Protein AF-A0A2R5FV19-F1 (afdb_monomer)

Secondary structure (DSSP, 8-state):
-PPPPPEEEEPTT---EE--SSSS-EEEEEETTTEEEEEEEPPTTS-HHHHHHHHHHHHHHTT------EEEEETTEEEEEEE--S-TTTT-----HHHHHHHH-TT--SSGGGG--

Foldseek 3Di:
DDDDFDEAEDDQPFFDAFDDPDPFGKGWGQDPPLGIKIWTFDDPPPCPQVVVQVVQVVCVVVVHDDWHWGWYDYPNTTTIITRDPADPVPPRDDDDPLNVCPVPPVPRDPDPVVVPD

pLDDT: mean 89.62, std 12.8, range [37.25, 98.31]

Nearest PDB structures (foldseek):
  3akk-assembly2_D  TM=8.319E-01  e=1.254E-02  Helicobacter pylori J99
  3akk-assembly2_C  TM=8.349E-01  e=2.304E-02  Helicobacter pylori J99
  6l8l-assembly3_C  TM=5.567E-01  e=1.599E-02  Gallus gallus
  6l8l-assembly1_A  TM=5.467E-01  e=5.078E-02  Gallus gallus
  4mcv-assembly2_B  TM=4.995E-01  e=4.496E-02  Gallus gallus

Organism: NCBI:txid2005467

Structure (mmCIF, N/CA/C/O backbone):
data_AF-A0A2R5FV19-F1
#
_entry.id   AF-A0A2R5FV19-F1
#
loop_
_atom_site.group_PDB
_atom_site.id
_atom_site.type_symbol
_atom_site.label_atom_id
_atom_site.label_alt_id
_atom_site.label_comp_id
_atom_site.label_asym_id
_atom_site.label_entity_id
_atom_site.label_seq_id
_atom_site.pdbx_PDB_ins_code
_atom_site.Cartn_x
_atom_site.Cartn_y
_atom_site.Cartn_z
_atom_site.occupancy
_atom_site.B_iso_or_equiv
_atom_site.auth_seq_id
_atom_site.auth_comp_id
_atom_site.auth_asym_id
_atom_site.auth_atom_id
_atom_site.pdbx_PDB_model_num
ATOM 1 N N . MET A 1 1 ? -8.038 -18.172 -19.991 1.00 51.72 1 MET A N 1
ATOM 2 C CA . MET A 1 1 ? -7.118 -18.169 -18.832 1.00 51.72 1 MET A CA 1
ATOM 3 C C . MET A 1 1 ? -7.647 -17.138 -17.850 1.00 51.72 1 MET A C 1
ATOM 5 O O . MET A 1 1 ? -8.268 -16.201 -18.344 1.00 51.72 1 MET A O 1
ATOM 9 N N . PRO A 1 2 ? -7.502 -17.310 -16.525 1.00 70.31 2 PRO A N 1
ATOM 10 C CA . PRO A 1 2 ? -7.845 -16.233 -15.603 1.00 70.31 2 PRO A CA 1
ATOM 11 C C . PRO A 1 2 ? -6.987 -15.005 -15.923 1.00 70.31 2 PRO A C 1
ATOM 13 O O . PRO A 1 2 ? -5.832 -15.145 -16.337 1.00 70.31 2 PRO A O 1
ATOM 16 N N . GLU A 1 3 ? -7.582 -13.827 -15.790 1.00 83.81 3 GLU A N 1
ATOM 17 C CA . GLU A 1 3 ? -6.867 -12.559 -15.885 1.00 83.81 3 GLU A CA 1
ATOM 18 C C . GLU A 1 3 ? -5.853 -12.480 -14.736 1.00 83.81 3 GLU A C 1
ATOM 20 O O . GLU A 1 3 ? -6.148 -12.886 -13.612 1.00 83.81 3 GLU A O 1
ATOM 25 N N . GLN A 1 4 ? -4.626 -12.062 -15.043 1.00 89.25 4 GLN A N 1
ATOM 26 C CA . GLN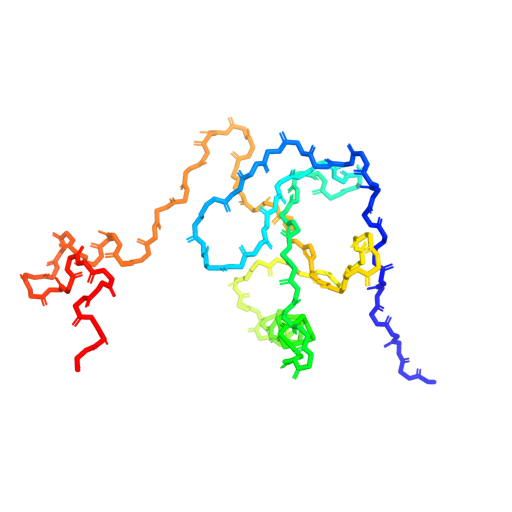 A 1 4 ? -3.558 -11.940 -14.051 1.00 89.25 4 GLN A CA 1
ATOM 27 C C . GLN A 1 4 ? -3.558 -10.522 -13.487 1.00 89.25 4 GLN A C 1
ATOM 29 O O . GLN A 1 4 ? -3.808 -9.571 -14.225 1.00 89.25 4 GLN A O 1
ATOM 34 N N . PHE A 1 5 ? -3.239 -10.382 -12.200 1.00 93.75 5 PHE A N 1
ATOM 35 C CA . PHE A 1 5 ? -3.037 -9.064 -11.607 1.00 93.75 5 PHE A CA 1
ATOM 36 C C . PHE A 1 5 ? -1.823 -8.369 -12.237 1.00 93.75 5 PHE A C 1
ATOM 38 O O . PHE A 1 5 ? -0.822 -9.039 -12.520 1.00 93.75 5 PHE A O 1
ATOM 45 N N . PRO A 1 6 ? -1.892 -7.045 -12.456 1.00 92.88 6 PRO A N 1
ATOM 46 C CA . PRO A 1 6 ? -0.761 -6.293 -12.973 1.00 92.88 6 PRO A CA 1
ATOM 47 C C . PRO A 1 6 ? 0.401 -6.315 -11.973 1.00 92.88 6 PRO A C 1
ATOM 49 O O . PRO A 1 6 ? 0.201 -6.341 -10.758 1.00 92.88 6 PRO A O 1
ATOM 52 N N . LEU A 1 7 ? 1.622 -6.288 -12.506 1.00 96.25 7 LEU A N 1
ATOM 53 C CA . LEU A 1 7 ? 2.852 -6.148 -11.735 1.00 96.25 7 LEU A CA 1
ATOM 54 C C . LEU A 1 7 ? 3.499 -4.814 -12.100 1.00 96.25 7 LEU A C 1
ATOM 56 O O . LEU A 1 7 ? 3.883 -4.610 -13.251 1.00 96.25 7 LEU A O 1
ATOM 60 N N . ILE A 1 8 ? 3.588 -3.906 -11.132 1.00 97.31 8 ILE A N 1
ATOM 61 C CA . ILE A 1 8 ? 4.089 -2.546 -11.338 1.00 97.31 8 ILE A CA 1
ATOM 62 C C . ILE A 1 8 ? 5.578 -2.484 -10.999 1.00 97.31 8 ILE A C 1
ATOM 64 O O . ILE A 1 8 ? 5.995 -2.818 -9.892 1.00 97.31 8 ILE A O 1
ATOM 68 N N . GLU A 1 9 ? 6.388 -2.017 -11.941 1.00 97.81 9 GLU A N 1
ATOM 69 C CA . GLU A 1 9 ? 7.805 -1.752 -11.702 1.00 97.81 9 GLU A CA 1
ATOM 70 C C . GLU A 1 9 ? 7.976 -0.354 -11.096 1.00 97.81 9 GLU A C 1
ATOM 72 O O . GLU A 1 9 ? 7.547 0.648 -11.673 1.00 97.81 9 GLU A O 1
ATOM 77 N N . VAL A 1 10 ? 8.586 -0.283 -9.914 1.00 97.75 10 VAL A N 1
ATOM 78 C CA . VAL A 1 10 ? 8.892 0.976 -9.232 1.00 97.75 10 VAL A CA 1
ATOM 79 C C . VAL A 1 10 ? 10.300 1.425 -9.645 1.00 97.75 10 VAL A C 1
ATOM 81 O O . VAL A 1 10 ? 11.256 0.683 -9.406 1.00 97.75 10 VAL A O 1
ATOM 84 N N . PRO A 1 11 ? 10.466 2.627 -10.234 1.00 97.06 11 PRO A N 1
ATOM 85 C CA . PRO A 1 11 ? 11.778 3.129 -10.638 1.00 97.06 11 PRO A CA 1
ATOM 86 C C . PRO A 1 11 ? 12.758 3.247 -9.466 1.00 97.06 11 PRO A C 1
ATOM 88 O O . PRO A 1 11 ? 12.371 3.592 -8.350 1.00 97.06 11 PRO A O 1
ATOM 91 N N . LEU A 1 12 ? 14.048 3.019 -9.725 1.00 96.50 12 LEU A N 1
ATOM 92 C CA . LEU A 1 12 ? 15.093 3.068 -8.692 1.00 96.50 12 LEU A CA 1
ATOM 93 C C . LEU A 1 12 ? 15.230 4.447 -8.029 1.00 96.50 12 LEU A C 1
ATOM 95 O O . LEU A 1 12 ? 15.572 4.524 -6.850 1.00 96.50 12 LEU A O 1
ATOM 99 N N . ASP A 1 13 ? 14.942 5.514 -8.773 1.00 96.19 13 ASP A N 1
ATOM 100 C CA . ASP A 1 13 ? 14.964 6.914 -8.342 1.00 96.19 13 ASP A CA 1
ATOM 101 C C . ASP A 1 13 ? 13.611 7.418 -7.810 1.00 96.19 13 ASP A C 1
ATOM 103 O O . ASP A 1 13 ? 13.485 8.593 -7.470 1.00 96.19 13 ASP A O 1
ATOM 107 N N . ALA A 1 14 ? 12.604 6.544 -7.708 1.00 95.25 14 ALA A N 1
ATOM 108 C CA . ALA A 1 14 ? 11.275 6.899 -7.223 1.00 95.25 14 ALA A CA 1
ATOM 109 C C . ALA A 1 14 ? 11.175 7.247 -5.723 1.00 95.25 14 ALA A C 1
ATOM 111 O O . ALA A 1 14 ? 10.322 8.076 -5.403 1.00 95.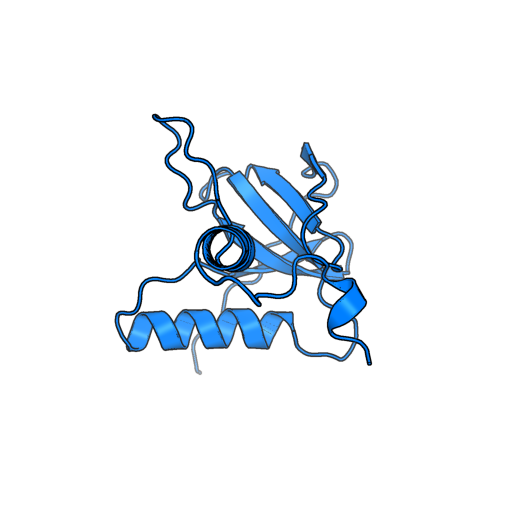25 14 ALA A O 1
ATOM 112 N N . PRO A 1 15 ? 11.934 6.639 -4.782 1.00 96.19 15 PRO A N 1
ATOM 113 C CA . PRO A 1 15 ? 11.754 6.919 -3.356 1.00 96.19 15 PRO A CA 1
ATOM 114 C C . PRO A 1 15 ? 11.890 8.413 -3.013 1.00 96.19 15 PRO A C 1
ATOM 116 O O . PRO A 1 15 ? 12.922 9.030 -3.267 1.00 96.19 15 PRO A O 1
ATOM 119 N N . GLU A 1 16 ? 10.853 8.993 -2.401 1.00 94.44 16 GLU A N 1
ATOM 120 C CA . GLU A 1 16 ? 10.805 10.414 -2.018 1.00 94.44 16 GLU A CA 1
ATOM 121 C C . GLU A 1 16 ? 10.949 10.628 -0.505 1.00 94.44 16 GLU A C 1
ATOM 123 O O . GLU A 1 16 ? 11.478 11.653 -0.072 1.00 94.44 16 GLU A O 1
ATOM 128 N N . ALA A 1 17 ? 10.433 9.701 0.308 1.00 91.25 17 ALA A N 1
ATOM 129 C CA . ALA A 1 17 ? 10.469 9.796 1.766 1.00 91.25 17 ALA A CA 1
ATOM 130 C C . ALA A 1 17 ? 10.312 8.426 2.433 1.00 91.25 17 ALA A C 1
ATOM 132 O O . ALA A 1 17 ? 9.524 7.598 1.973 1.00 91.25 17 ALA A O 1
ATOM 133 N N . ASP A 1 18 ? 10.982 8.233 3.564 1.00 88.69 18 ASP A N 1
ATOM 134 C CA . ASP A 1 18 ? 10.811 7.047 4.402 1.00 88.69 18 ASP A CA 1
ATOM 135 C C . ASP A 1 18 ? 9.471 7.067 5.156 1.00 88.69 18 ASP A C 1
ATOM 137 O O . ASP A 1 18 ? 8.827 8.106 5.336 1.00 88.69 18 ASP A O 1
ATOM 141 N N . GLU A 1 19 ? 9.030 5.888 5.587 1.00 87.44 19 GLU A N 1
ATOM 142 C CA . GLU A 1 19 ? 7.814 5.696 6.370 1.00 87.44 19 GLU A CA 1
ATOM 143 C C . GLU A 1 19 ? 8.119 4.741 7.522 1.00 87.44 19 GLU A C 1
ATOM 145 O O . GLU A 1 19 ? 8.277 3.538 7.318 1.00 87.44 19 GLU A O 1
ATOM 150 N N . ASP A 1 20 ? 8.173 5.260 8.746 1.00 83.31 20 ASP A N 1
ATOM 151 C CA . ASP A 1 20 ? 8.698 4.524 9.904 1.00 83.31 20 ASP A CA 1
ATOM 152 C C . ASP A 1 20 ? 7.667 3.630 10.603 1.00 83.31 20 ASP A C 1
ATOM 154 O O . ASP A 1 20 ? 8.044 2.802 11.423 1.00 83.31 20 ASP A O 1
ATOM 158 N N . LEU A 1 21 ? 6.365 3.739 10.285 1.00 83.06 21 LEU A N 1
ATOM 159 C CA . LEU A 1 21 ? 5.315 3.086 11.076 1.00 83.06 21 LEU A CA 1
ATOM 160 C C . LEU A 1 21 ? 5.441 1.556 11.269 1.00 83.06 21 LEU A C 1
ATOM 162 O O . LEU A 1 21 ? 5.808 1.125 12.332 1.00 83.06 21 LEU A O 1
ATOM 166 N N . GLY A 1 22 ? 5.071 0.657 10.364 1.00 82.25 22 GLY A N 1
ATOM 167 C CA . GLY A 1 22 ? 5.253 -0.794 10.601 1.00 82.25 22 GLY A CA 1
ATOM 168 C C . GLY A 1 22 ? 6.722 -1.264 10.658 1.00 82.25 22 GLY A C 1
ATOM 169 O O . GLY A 1 22 ? 7.650 -0.503 10.438 1.00 82.25 22 GLY A O 1
ATOM 170 N N . THR A 1 23 ? 6.940 -2.570 10.827 1.00 83.62 23 THR A N 1
ATOM 171 C CA . THR A 1 23 ? 8.288 -3.185 10.836 1.00 83.62 23 THR A CA 1
ATOM 172 C C . THR A 1 23 ? 8.861 -3.503 9.447 1.00 83.62 23 THR A C 1
ATOM 174 O O . THR A 1 23 ? 9.925 -4.110 9.353 1.00 83.62 23 THR A O 1
ATOM 177 N N . LYS A 1 24 ? 8.103 -3.258 8.373 1.00 84.62 24 LYS A N 1
ATOM 178 C CA . LYS A 1 24 ? 8.537 -3.549 6.997 1.00 84.62 24 LYS A CA 1
ATOM 179 C C . LYS A 1 24 ? 9.302 -2.357 6.438 1.00 84.62 24 LYS A C 1
ATOM 181 O O . LYS A 1 24 ? 8.929 -1.225 6.731 1.00 84.62 24 LYS A O 1
ATOM 186 N N . GLU A 1 25 ? 10.290 -2.630 5.596 1.00 91.62 25 GLU A N 1
ATOM 187 C CA . GLU A 1 25 ? 10.917 -1.616 4.749 1.00 91.62 25 GLU A CA 1
ATOM 188 C C . GLU A 1 25 ? 9.863 -1.045 3.791 1.00 91.62 25 GLU A C 1
ATOM 190 O O . GLU A 1 25 ? 9.153 -1.795 3.107 1.00 91.62 25 GLU A O 1
ATOM 195 N N . LYS A 1 26 ? 9.697 0.277 3.816 1.00 95.00 26 LYS A N 1
ATOM 196 C CA . LYS A 1 26 ? 8.667 0.978 3.055 1.00 95.00 26 LYS A CA 1
ATOM 197 C C . LYS A 1 26 ? 9.032 2.439 2.851 1.00 95.00 26 LYS A C 1
ATOM 199 O O . LYS A 1 26 ? 9.609 3.064 3.735 1.00 95.00 26 LYS A O 1
ATOM 204 N N . PHE A 1 27 ? 8.647 2.963 1.696 1.00 97.31 27 PHE A N 1
ATOM 205 C CA . PHE A 1 27 ? 8.901 4.344 1.309 1.00 97.31 27 PHE A CA 1
ATOM 206 C C . PHE A 1 27 ? 7.732 4.902 0.500 1.00 97.31 27 PHE A C 1
ATOM 208 O O . PHE A 1 27 ? 7.016 4.184 -0.206 1.00 97.31 27 PHE A O 1
ATOM 215 N N . TRP A 1 28 ? 7.542 6.209 0.608 1.00 96.88 28 TRP A N 1
ATOM 216 C CA . TRP A 1 28 ? 6.610 6.970 -0.205 1.00 96.88 28 TRP A CA 1
ATOM 217 C C . TRP A 1 28 ? 7.262 7.383 -1.524 1.00 96.88 28 TRP A C 1
ATOM 219 O O . TRP A 1 28 ? 8.429 7.770 -1.550 1.00 96.88 28 TRP A O 1
ATOM 229 N N . PHE A 1 29 ? 6.485 7.356 -2.602 1.00 97.31 29 PHE A N 1
ATOM 230 C CA . PHE A 1 29 ? 6.864 7.876 -3.916 1.00 97.31 29 PHE A CA 1
ATOM 231 C C . PHE A 1 29 ? 5.632 8.402 -4.668 1.00 97.31 29 PHE A C 1
ATOM 233 O O . PHE A 1 29 ? 4.490 8.195 -4.237 1.00 97.31 29 PHE A O 1
ATOM 240 N N . ARG A 1 30 ? 5.835 9.077 -5.805 1.00 96.69 30 ARG A N 1
ATOM 241 C CA . ARG A 1 30 ? 4.751 9.472 -6.717 1.00 96.69 30 ARG A CA 1
ATOM 242 C C . ARG A 1 30 ? 4.698 8.574 -7.945 1.00 96.69 30 ARG A C 1
ATOM 244 O O . ARG A 1 30 ? 5.583 8.604 -8.791 1.00 96.69 30 ARG A O 1
ATOM 251 N N . HIS A 1 31 ? 3.605 7.833 -8.072 1.00 96.00 31 HIS A N 1
ATOM 252 C CA . HIS A 1 31 ? 3.230 7.151 -9.301 1.00 96.00 31 HIS A CA 1
ATOM 253 C C . HIS A 1 31 ? 2.547 8.135 -10.258 1.00 96.00 31 HIS A C 1
ATOM 255 O O . HIS A 1 31 ? 1.763 8.983 -9.823 1.00 96.00 31 HIS A O 1
ATOM 261 N N . GLN A 1 32 ? 2.796 7.993 -11.561 1.00 94.12 32 GLN A N 1
ATOM 262 C CA . GLN A 1 32 ? 2.256 8.887 -12.590 1.00 94.12 32 GLN A CA 1
ATOM 263 C C . GLN A 1 32 ? 0.718 8.930 -12.579 1.00 94.12 32 GLN A C 1
ATOM 265 O O . GLN A 1 32 ? 0.139 10.014 -12.575 1.00 94.12 32 GLN A O 1
ATOM 270 N N . ASP A 1 33 ? 0.077 7.760 -12.502 1.00 94.25 33 ASP A N 1
ATOM 271 C CA . ASP A 1 33 ? -1.390 7.652 -12.575 1.00 94.25 33 ASP A CA 1
ATOM 272 C C . ASP A 1 33 ? -2.092 7.545 -11.209 1.00 94.25 33 ASP A C 1
ATOM 274 O O . ASP A 1 33 ? -3.226 7.990 -11.058 1.00 94.25 33 ASP A O 1
ATOM 278 N N . LEU A 1 34 ? -1.422 6.982 -10.197 1.00 93.88 34 LEU A N 1
ATOM 279 C CA . LEU A 1 34 ? -2.009 6.683 -8.882 1.00 93.88 34 LEU A CA 1
ATOM 280 C C . LEU A 1 34 ? -1.676 7.758 -7.835 1.00 93.88 34 LEU A C 1
ATOM 282 O O . LEU A 1 34 ? -2.169 7.727 -6.708 1.00 93.88 34 LEU A O 1
ATOM 286 N N . GLY A 1 35 ? -0.830 8.729 -8.190 1.00 94.25 35 GLY A N 1
ATOM 287 C CA . GLY A 1 35 ? -0.385 9.775 -7.282 1.00 94.25 35 GLY A CA 1
ATOM 288 C C . GLY A 1 35 ? 0.533 9.239 -6.183 1.00 94.25 35 GLY A C 1
ATOM 289 O O . GLY A 1 35 ? 1.405 8.407 -6.424 1.00 94.25 35 GLY A O 1
ATOM 290 N N . ARG A 1 36 ? 0.387 9.764 -4.962 1.00 94.94 36 ARG A N 1
ATOM 291 C CA . ARG A 1 36 ? 1.267 9.406 -3.840 1.00 94.94 36 ARG A CA 1
ATOM 292 C C . ARG A 1 36 ? 0.987 7.973 -3.389 1.00 94.94 36 ARG A C 1
ATOM 294 O O . ARG A 1 36 ? -0.107 7.701 -2.906 1.00 94.94 36 ARG A O 1
ATOM 301 N N . CYS A 1 37 ? 1.982 7.102 -3.482 1.00 97.12 37 CYS A N 1
ATOM 302 C CA . CYS A 1 37 ? 1.887 5.683 -3.156 1.00 97.12 37 CYS A CA 1
ATOM 303 C C . CYS A 1 37 ? 2.924 5.288 -2.100 1.00 97.12 37 CYS A C 1
ATOM 305 O O . CYS A 1 37 ? 4.006 5.869 -2.036 1.00 97.12 37 CYS A O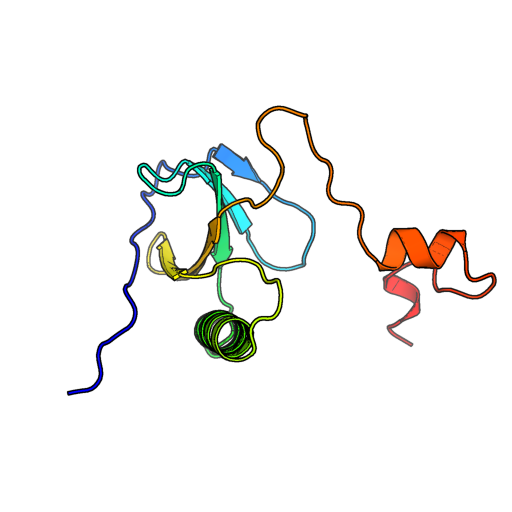 1
ATOM 307 N N . LEU A 1 38 ? 2.589 4.290 -1.285 1.00 97.31 38 LEU A N 1
ATOM 308 C CA . LEU A 1 38 ? 3.501 3.636 -0.350 1.00 97.31 38 LEU A CA 1
ATOM 309 C C . LEU A 1 38 ? 3.932 2.296 -0.938 1.00 97.31 38 LEU A C 1
ATOM 311 O O . LEU A 1 38 ? 3.095 1.402 -1.067 1.00 97.31 38 LEU A O 1
ATOM 315 N N . PHE A 1 39 ? 5.214 2.141 -1.258 1.00 98.00 39 PHE A N 1
ATOM 316 C CA . PHE A 1 39 ? 5.779 0.821 -1.521 1.00 98.00 39 PHE A CA 1
ATOM 317 C C . PHE A 1 39 ? 6.020 0.104 -0.192 1.00 98.00 39 PHE A C 1
ATOM 319 O O . PHE A 1 39 ? 6.555 0.704 0.741 1.00 98.00 39 PHE A O 1
ATOM 326 N N . LYS A 1 40 ? 5.640 -1.173 -0.091 1.00 96.88 40 LYS A N 1
ATOM 327 C CA . LYS A 1 40 ? 5.978 -2.036 1.050 1.00 96.88 40 LYS A CA 1
ATOM 328 C C . LYS A 1 40 ? 6.670 -3.287 0.530 1.00 96.88 40 LYS A C 1
ATOM 330 O O . LYS A 1 40 ? 6.043 -4.097 -0.154 1.00 96.88 40 LYS A O 1
ATOM 335 N N . LYS A 1 41 ? 7.932 -3.467 0.912 1.00 96.88 41 LYS A N 1
ATOM 336 C CA . LYS A 1 41 ? 8.709 -4.654 0.559 1.00 96.88 41 LYS A CA 1
ATOM 337 C C . LYS A 1 41 ? 8.120 -5.895 1.224 1.00 96.88 41 LYS A C 1
ATOM 339 O O . LYS A 1 41 ? 7.844 -5.895 2.430 1.00 96.88 41 LYS A O 1
ATOM 344 N N . ALA A 1 42 ? 7.933 -6.955 0.447 1.00 96.50 42 ALA A N 1
ATOM 345 C CA . ALA 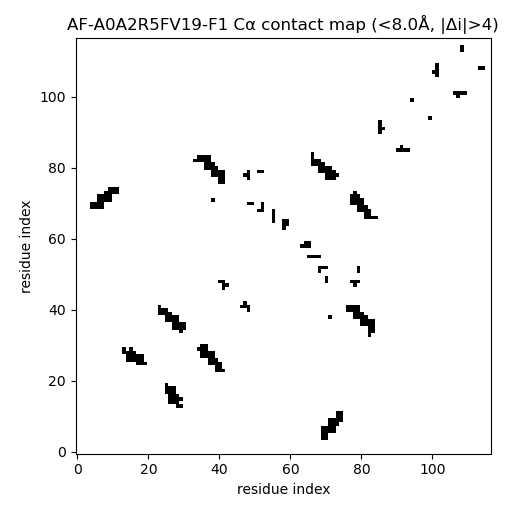A 1 42 ? 7.550 -8.254 0.973 1.00 96.50 42 ALA A CA 1
ATOM 346 C C . ALA A 1 42 ? 8.762 -8.943 1.596 1.00 96.50 42 ALA A C 1
ATOM 348 O O . ALA A 1 42 ? 9.889 -8.864 1.102 1.00 96.50 42 ALA A O 1
ATOM 349 N N . ARG A 1 43 ? 8.533 -9.672 2.687 1.00 94.50 43 ARG A N 1
ATOM 350 C CA . ARG A 1 43 ? 9.573 -10.541 3.234 1.00 94.50 43 ARG A CA 1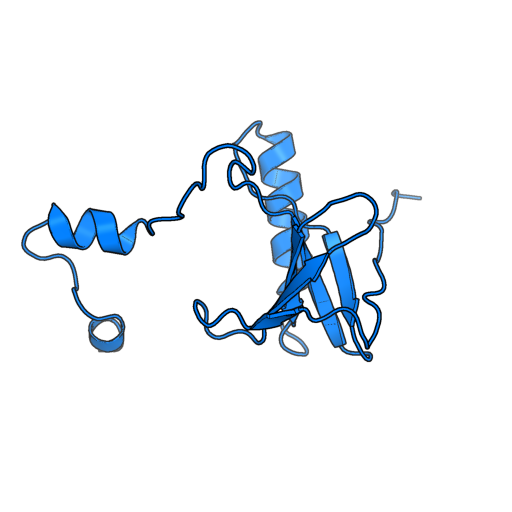
ATOM 351 C C . ARG A 1 43 ? 9.736 -11.774 2.339 1.00 94.50 43 ARG A C 1
ATOM 353 O O . ARG A 1 43 ? 8.723 -12.395 1.993 1.00 94.50 43 ARG A O 1
ATOM 360 N N . PRO A 1 44 ? 10.973 -12.189 2.015 1.00 91.75 44 PRO A N 1
ATOM 361 C CA . PRO A 1 44 ? 11.203 -13.371 1.193 1.00 91.75 44 PRO A CA 1
ATOM 362 C C . PRO A 1 44 ? 10.473 -14.608 1.732 1.00 91.75 44 PRO A C 1
ATOM 364 O O . PRO A 1 44 ? 10.511 -14.882 2.931 1.00 91.75 44 PRO A O 1
ATOM 367 N N . ASN A 1 45 ? 9.835 -15.369 0.838 1.00 90.69 45 ASN A N 1
ATOM 368 C CA . ASN A 1 45 ? 9.149 -16.635 1.137 1.00 90.69 45 ASN A CA 1
ATOM 369 C C . ASN A 1 45 ? 7.982 -16.545 2.142 1.00 90.69 45 ASN A C 1
ATOM 371 O O . ASN A 1 45 ? 7.653 -17.542 2.781 1.00 90.69 45 ASN A O 1
ATOM 375 N N . THR A 1 46 ? 7.350 -15.377 2.292 1.00 94.19 46 THR A N 1
ATOM 376 C CA . THR A 1 46 ? 6.181 -15.212 3.181 1.00 94.19 46 THR A CA 1
ATOM 377 C C . THR A 1 46 ? 4.844 -15.119 2.448 1.00 94.19 46 THR A C 1
ATOM 379 O O . THR A 1 46 ? 3.816 -15.442 3.036 1.00 94.19 46 THR A O 1
ATOM 382 N N . GLY A 1 47 ? 4.848 -14.684 1.181 1.00 93.94 47 GLY A N 1
ATOM 383 C CA . GLY A 1 47 ? 3.628 -14.416 0.408 1.00 93.94 47 GLY A CA 1
ATOM 384 C C . GLY A 1 47 ? 2.816 -13.222 0.921 1.00 93.94 47 GLY A C 1
ATOM 385 O O . GLY A 1 47 ? 1.623 -13.127 0.637 1.00 93.94 47 GLY A O 1
ATOM 386 N N . GLU A 1 48 ? 3.431 -12.339 1.719 1.00 95.00 48 GLU A N 1
ATOM 387 C CA . GLU A 1 48 ? 2.771 -11.164 2.298 1.00 95.00 48 GLU A CA 1
ATOM 388 C C . GLU A 1 48 ? 2.190 -10.220 1.227 1.00 95.00 48 GLU A C 1
ATOM 390 O O . GLU A 1 48 ? 1.131 -9.645 1.443 1.00 95.00 48 GLU A O 1
ATOM 395 N N . ASP A 1 49 ? 2.853 -10.066 0.082 1.00 95.94 49 ASP A N 1
ATOM 396 C CA . ASP A 1 49 ? 2.400 -9.262 -1.060 1.00 95.94 49 ASP A CA 1
ATOM 397 C C . ASP A 1 49 ? 1.104 -9.794 -1.682 1.00 95.94 49 ASP A C 1
ATOM 399 O O . ASP A 1 49 ? 0.119 -9.062 -1.803 1.00 95.94 49 ASP A O 1
ATOM 403 N N . TRP A 1 50 ? 1.072 -11.082 -2.031 1.00 96.06 50 TRP A N 1
ATOM 404 C CA . TRP A 1 50 ? -0.126 -11.700 -2.601 1.00 96.06 50 TRP A CA 1
ATOM 405 C C . TRP A 1 50 ? -1.268 -11.754 -1.588 1.00 96.06 50 TRP A C 1
ATOM 407 O O . TRP A 1 50 ? -2.420 -11.562 -1.969 1.00 96.06 50 TRP A O 1
ATOM 417 N N . ALA A 1 51 ? -0.969 -11.978 -0.304 1.00 97.00 51 ALA A N 1
ATOM 418 C CA . ALA A 1 51 ? -1.977 -11.969 0.751 1.00 97.00 51 ALA A CA 1
ATOM 419 C C . ALA A 1 51 ? -2.660 -10.597 0.887 1.00 97.00 51 ALA A C 1
ATOM 421 O O . ALA A 1 51 ? -3.884 -10.545 0.982 1.00 97.00 51 ALA A O 1
ATOM 422 N N . GLU A 1 52 ? -1.896 -9.500 0.845 1.00 96.56 52 GLU A N 1
ATOM 423 C CA . GLU A 1 52 ? -2.437 -8.131 0.886 1.00 96.56 52 GLU A CA 1
ATOM 424 C C . GLU A 1 52 ? -3.299 -7.839 -0.351 1.00 96.56 52 GLU A C 1
ATOM 426 O O . GLU A 1 52 ? -4.432 -7.379 -0.205 1.00 96.56 52 GLU A O 1
ATOM 431 N N . LYS A 1 53 ? -2.826 -8.187 -1.561 1.00 97.31 53 LYS A N 1
ATOM 432 C CA . LYS A 1 53 ? -3.615 -8.023 -2.796 1.00 97.31 53 LYS A CA 1
ATOM 433 C C . LYS A 1 53 ? -4.922 -8.812 -2.735 1.00 97.31 53 LYS A C 1
ATOM 435 O O . LYS A 1 53 ? -5.985 -8.248 -2.958 1.00 97.31 53 LYS A O 1
ATOM 440 N N . ILE A 1 54 ? -4.871 -10.096 -2.379 1.00 97.12 54 ILE A N 1
ATOM 441 C CA . ILE A 1 54 ? -6.065 -10.951 -2.304 1.00 97.12 54 ILE A CA 1
ATOM 442 C C . ILE A 1 54 ? -7.049 -10.438 -1.246 1.00 97.12 54 ILE A C 1
ATOM 444 O O . ILE A 1 54 ? -8.257 -10.457 -1.477 1.00 97.12 54 ILE A O 1
ATOM 448 N N . ALA A 1 55 ? -6.559 -9.974 -0.093 1.00 97.88 55 ALA A N 1
ATOM 449 C CA . ALA A 1 55 ? -7.414 -9.401 0.940 1.00 97.88 55 ALA A CA 1
ATOM 450 C C . ALA A 1 55 ? -8.115 -8.121 0.459 1.00 97.88 55 ALA A C 1
ATOM 452 O O . ALA A 1 55 ? -9.293 -7.941 0.764 1.00 97.88 55 ALA A O 1
ATOM 453 N N . ALA A 1 56 ? -7.429 -7.276 -0.317 1.00 97.38 56 ALA A N 1
ATOM 454 C CA . ALA A 1 56 ? -8.009 -6.079 -0.924 1.00 97.38 56 ALA A CA 1
ATOM 455 C C . ALA A 1 56 ? -9.135 -6.433 -1.904 1.00 97.38 56 ALA A C 1
ATOM 457 O O . ALA A 1 56 ? -10.259 -5.973 -1.737 1.00 97.38 56 ALA A O 1
ATOM 458 N N . GLU A 1 57 ? -8.870 -7.345 -2.844 1.00 97.25 57 GLU A N 1
ATOM 459 C CA . GLU A 1 57 ? -9.864 -7.816 -3.821 1.00 97.25 57 GLU A CA 1
ATOM 460 C C . GLU A 1 57 ? -11.083 -8.455 -3.144 1.00 97.25 57 GLU A C 1
ATOM 462 O O . GLU A 1 57 ? -12.227 -8.263 -3.556 1.00 97.25 57 GLU A O 1
ATOM 467 N N . LEU A 1 58 ? -10.863 -9.206 -2.060 1.00 97.75 58 LEU A N 1
ATOM 468 C CA . LEU A 1 58 ? -11.960 -9.764 -1.278 1.00 97.75 58 LEU A CA 1
ATOM 469 C C . LEU A 1 58 ? -12.789 -8.666 -0.598 1.00 97.75 58 LEU A C 1
ATOM 471 O O . LEU A 1 58 ? -14.013 -8.773 -0.566 1.00 97.75 58 LEU A O 1
ATOM 475 N N . CYS A 1 59 ? -12.152 -7.626 -0.052 1.00 98.31 59 CYS A N 1
ATOM 476 C CA . CYS A 1 59 ? -12.868 -6.493 0.537 1.00 98.31 59 CYS A CA 1
ATOM 477 C C . CYS A 1 59 ? -13.714 -5.755 -0.509 1.00 98.31 59 CYS A C 1
ATOM 479 O O . CYS A 1 59 ? -14.864 -5.432 -0.204 1.00 98.31 59 CYS A O 1
ATOM 481 N N . GLU A 1 60 ? -13.193 -5.567 -1.725 1.00 97.25 60 GLU A N 1
ATOM 482 C CA . GLU A 1 60 ? -13.924 -4.959 -2.844 1.00 97.25 60 GLU A CA 1
ATOM 483 C C . GLU A 1 60 ? -15.177 -5.776 -3.190 1.00 97.25 60 GLU A C 1
ATOM 485 O O . GLU A 1 60 ? -16.289 -5.248 -3.219 1.00 97.25 60 GLU A O 1
ATOM 490 N N . LEU A 1 61 ? -15.043 -7.102 -3.333 1.00 97.56 61 LEU A N 1
ATOM 491 C CA . LEU A 1 61 ? -16.180 -7.999 -3.589 1.00 97.56 61 LEU A CA 1
ATOM 492 C C . LEU A 1 61 ? -17.240 -7.970 -2.477 1.00 97.56 61 LEU A C 1
ATOM 494 O O . LEU A 1 61 ? -18.418 -8.233 -2.730 1.00 97.56 61 LEU A O 1
ATOM 498 N N . LEU A 1 62 ? -16.830 -7.672 -1.244 1.00 98.31 62 LEU A N 1
ATOM 499 C CA . LEU A 1 62 ? -17.717 -7.530 -0.090 1.00 98.31 62 LEU A CA 1
ATOM 500 C C . LEU A 1 62 ? -18.281 -6.107 0.070 1.00 98.31 62 LEU A C 1
ATOM 502 O O . LEU A 1 62 ? -19.128 -5.897 0.940 1.00 98.31 62 LEU A O 1
ATOM 506 N N . GLY A 1 63 ? -17.834 -5.136 -0.733 1.00 97.69 63 GLY A N 1
ATOM 507 C CA . GLY A 1 63 ? -18.221 -3.729 -0.614 1.00 97.69 63 GLY A CA 1
ATOM 508 C C . GLY A 1 63 ? -17.741 -3.072 0.684 1.00 97.69 63 GLY A C 1
ATOM 509 O O . GLY A 1 63 ? -18.420 -2.194 1.224 1.00 97.69 63 GLY A O 1
ATOM 510 N N . LEU A 1 64 ? -16.610 -3.527 1.231 1.00 97.94 64 LEU A N 1
ATOM 511 C CA . LEU A 1 64 ? -16.018 -2.974 2.447 1.00 97.94 64 LEU A CA 1
ATOM 512 C C . LEU A 1 64 ? -15.020 -1.865 2.095 1.00 97.94 64 LEU A C 1
ATOM 514 O O . LEU A 1 64 ? -14.197 -2.068 1.213 1.00 97.94 64 LEU A O 1
ATOM 518 N N . PRO A 1 65 ? -15.004 -0.725 2.808 1.00 96.75 65 PRO A N 1
ATOM 519 C CA . PRO A 1 65 ? -13.951 0.266 2.625 1.00 96.75 65 PRO A CA 1
ATOM 520 C C . PRO A 1 65 ? -12.577 -0.336 2.936 1.00 96.75 65 PRO A C 1
ATOM 522 O O . PRO A 1 65 ? -12.351 -0.830 4.043 1.00 96.75 65 PRO A O 1
ATOM 525 N N . HIS A 1 66 ? -11.653 -0.257 1.984 1.00 96.56 66 HIS A N 1
ATOM 526 C CA . HIS A 1 66 ? -10.286 -0.740 2.137 1.00 96.56 66 HIS A CA 1
ATOM 527 C C . HIS A 1 66 ? -9.288 0.194 1.442 1.00 96.56 66 HIS A C 1
ATOM 529 O O . HIS A 1 66 ? -9.666 1.126 0.736 1.00 96.56 66 HIS A O 1
ATOM 535 N N . ALA A 1 67 ? -8.000 -0.037 1.692 1.00 96.00 67 ALA A N 1
ATOM 536 C CA . ALA A 1 67 ? -6.931 0.577 0.914 1.00 96.00 67 ALA A CA 1
ATOM 537 C C . ALA A 1 67 ? -6.691 -0.241 -0.356 1.00 96.00 67 ALA A C 1
ATOM 539 O O . ALA A 1 67 ? -6.778 -1.470 -0.310 1.00 96.00 67 ALA A O 1
ATOM 540 N N . ASP A 1 68 ? -6.355 0.422 -1.456 1.00 96.06 68 ASP A N 1
ATOM 541 C CA . ASP A 1 68 ? -5.989 -0.266 -2.690 1.00 96.06 68 ASP A CA 1
ATOM 542 C C . ASP A 1 68 ? -4.565 -0.810 -2.604 1.00 96.06 68 ASP A C 1
ATOM 544 O O . ASP A 1 68 ? -3.681 -0.216 -1.969 1.00 96.06 68 ASP A O 1
ATOM 548 N N . TYR A 1 69 ? -4.353 -1.944 -3.262 1.00 97.38 69 TYR A N 1
ATOM 549 C CA . TYR A 1 69 ? -3.072 -2.625 -3.328 1.00 97.38 69 TYR A CA 1
ATOM 550 C C . TYR A 1 69 ? -2.844 -3.153 -4.736 1.00 97.38 69 TYR A C 1
ATOM 552 O O . TYR A 1 69 ? -3.718 -3.810 -5.295 1.00 97.38 69 TYR A O 1
ATOM 560 N N . GLU A 1 70 ? -1.651 -2.920 -5.273 1.00 97.56 70 GLU A N 1
ATOM 561 C CA . GLU A 1 70 ? -1.172 -3.542 -6.508 1.00 97.56 70 GLU A CA 1
ATOM 562 C C . GLU A 1 70 ? 0.157 -4.244 -6.258 1.00 97.56 70 GLU A C 1
ATOM 564 O O . GLU A 1 70 ? 0.959 -3.790 -5.437 1.00 97.56 70 GLU A O 1
ATOM 569 N N . LEU A 1 71 ? 0.389 -5.357 -6.958 1.00 98.00 71 LEU A N 1
ATOM 570 C CA . LEU A 1 71 ? 1.668 -6.060 -6.886 1.00 98.00 71 LEU A CA 1
ATOM 571 C C . LEU A 1 71 ? 2.755 -5.198 -7.517 1.00 98.00 71 LEU A C 1
ATOM 573 O O . LEU A 1 71 ? 2.527 -4.547 -8.539 1.00 98.00 71 LEU A O 1
ATOM 577 N N . ALA A 1 72 ? 3.946 -5.212 -6.924 1.00 97.94 72 ALA A N 1
ATOM 578 C CA . ALA A 1 72 ? 5.045 -4.395 -7.405 1.00 97.94 72 ALA A CA 1
ATOM 579 C C . ALA A 1 72 ? 6.417 -5.046 -7.231 1.00 97.94 72 ALA A C 1
ATOM 581 O O . ALA A 1 72 ? 6.610 -5.911 -6.376 1.00 97.94 72 ALA A O 1
ATOM 582 N N . VAL A 1 73 ? 7.376 -4.572 -8.025 1.00 97.81 73 VAL A N 1
ATOM 583 C CA . VAL A 1 73 ? 8.801 -4.897 -7.905 1.00 97.81 73 VAL A CA 1
ATOM 584 C C . VAL A 1 73 ? 9.596 -3.603 -7.803 1.00 97.81 73 VAL A C 1
ATOM 586 O O . VAL A 1 73 ? 9.380 -2.677 -8.582 1.00 97.81 73 VAL A O 1
ATOM 589 N N . TYR A 1 74 ? 10.528 -3.548 -6.857 1.00 97.69 74 TYR A N 1
ATOM 590 C CA . TYR A 1 74 ? 11.504 -2.471 -6.717 1.00 97.69 74 TYR A CA 1
ATOM 591 C C . TYR A 1 74 ? 12.886 -3.087 -6.538 1.00 97.69 74 TYR A C 1
ATOM 593 O O . TYR A 1 74 ? 13.091 -3.827 -5.582 1.00 97.69 74 TYR A O 1
ATOM 601 N N . ASN A 1 75 ? 13.836 -2.782 -7.427 1.00 96.56 75 ASN A N 1
ATOM 602 C CA . ASN A 1 75 ? 15.214 -3.279 -7.321 1.00 96.56 75 ASN A CA 1
ATOM 603 C C . ASN A 1 75 ? 15.296 -4.810 -7.098 1.00 96.56 75 ASN A C 1
ATOM 605 O O . ASN A 1 75 ? 15.934 -5.272 -6.156 1.00 96.56 75 ASN A O 1
ATOM 609 N N . ASP A 1 76 ? 14.587 -5.581 -7.931 1.00 95.62 76 ASP A N 1
ATOM 610 C CA . ASP A 1 76 ? 14.433 -7.046 -7.844 1.00 95.62 76 ASP A CA 1
ATOM 611 C C . ASP A 1 76 ? 13.721 -7.582 -6.581 1.00 95.62 76 ASP A C 1
ATOM 613 O O . ASP A 1 76 ? 13.510 -8.790 -6.451 1.00 95.62 76 ASP A O 1
ATOM 617 N N . ASP A 1 77 ? 13.290 -6.710 -5.667 1.00 96.44 77 ASP A N 1
ATOM 618 C CA . ASP A 1 77 ? 12.511 -7.083 -4.494 1.00 96.44 77 ASP A CA 1
ATOM 619 C C . ASP A 1 77 ? 11.006 -6.998 -4.771 1.00 96.44 77 ASP A C 1
ATOM 621 O O . ASP A 1 77 ? 10.477 -5.960 -5.180 1.00 96.44 77 ASP A O 1
ATOM 625 N N . ASN A 1 78 ? 10.294 -8.086 -4.475 1.00 97.38 78 ASN A N 1
ATOM 626 C CA . ASN A 1 78 ? 8.836 -8.118 -4.538 1.00 97.38 78 ASN A CA 1
ATOM 627 C C . ASN A 1 78 ? 8.211 -7.302 -3.402 1.00 97.38 78 ASN A C 1
ATOM 629 O O . ASN A 1 78 ? 8.728 -7.228 -2.281 1.00 97.38 78 ASN A O 1
ATOM 633 N N . GLY A 1 79 ? 7.039 -6.748 -3.670 1.00 97.56 79 GLY A N 1
ATOM 634 C CA . GLY A 1 79 ? 6.253 -6.015 -2.699 1.00 97.56 79 GLY A CA 1
ATOM 635 C C . GLY A 1 79 ? 4.880 -5.654 -3.237 1.00 97.56 79 GLY A C 1
ATOM 636 O O . GLY A 1 79 ? 4.372 -6.241 -4.193 1.00 97.56 79 GLY A O 1
ATOM 637 N N . ILE A 1 80 ? 4.287 -4.653 -2.603 1.00 98.06 80 ILE A N 1
ATOM 638 C CA . ILE A 1 80 ? 3.071 -4.007 -3.086 1.00 98.06 80 ILE A CA 1
ATOM 639 C C . ILE A 1 80 ? 3.268 -2.502 -3.141 1.00 98.06 80 ILE A C 1
ATOM 641 O O . ILE A 1 80 ? 4.135 -1.952 -2.455 1.00 98.06 80 ILE A O 1
ATOM 645 N N . ILE A 1 81 ? 2.413 -1.830 -3.900 1.00 98.00 81 ILE A N 1
ATOM 646 C CA . ILE A 1 81 ? 2.175 -0.399 -3.748 1.00 98.00 81 ILE A CA 1
ATOM 647 C C . ILE A 1 81 ? 0.753 -0.169 -3.256 1.00 98.00 81 ILE A C 1
ATOM 649 O O . ILE A 1 81 ? -0.163 -0.909 -3.609 1.00 98.00 81 ILE A O 1
ATOM 653 N N . SER A 1 82 ? 0.575 0.855 -2.429 1.00 97.50 82 SER A N 1
ATOM 654 C CA . SER A 1 82 ? -0.735 1.274 -1.937 1.00 97.50 82 SER A CA 1
ATOM 655 C C . SER A 1 82 ? -0.908 2.780 -2.129 1.00 97.50 82 SER A C 1
ATOM 657 O O . SER A 1 82 ? -0.163 3.553 -1.508 1.00 97.50 82 SER A O 1
ATOM 659 N N . PRO A 1 83 ? -1.833 3.224 -2.997 1.00 96.31 83 PRO A N 1
ATOM 660 C CA . PRO A 1 83 ? -2.169 4.632 -3.143 1.00 96.31 83 PRO A CA 1
ATOM 661 C C . PRO A 1 83 ? -2.636 5.238 -1.817 1.00 96.31 83 PRO A C 1
ATOM 663 O O . PRO A 1 83 ? -3.368 4.631 -1.034 1.00 96.31 83 PRO A O 1
ATOM 666 N N . SER A 1 84 ? -2.217 6.472 -1.550 1.00 94.06 84 SER A N 1
ATOM 667 C CA . SER A 1 84 ? -2.667 7.198 -0.371 1.00 94.06 84 SER A CA 1
ATOM 668 C C . SER A 1 84 ? -4.140 7.571 -0.514 1.00 94.06 84 SER A C 1
ATOM 670 O O . SER A 1 84 ? -4.512 8.363 -1.374 1.00 94.06 84 SER A O 1
ATOM 672 N N . PHE A 1 85 ? -4.968 7.071 0.398 1.00 92.38 85 PHE A N 1
ATOM 673 C CA . PHE A 1 85 ? -6.380 7.445 0.525 1.00 92.38 85 PHE A CA 1
ATOM 674 C C . PHE A 1 85 ? -6.595 8.690 1.411 1.00 92.38 85 PHE A C 1
ATOM 676 O O . PHE A 1 85 ? -7.727 9.022 1.769 1.00 92.38 85 PHE A O 1
ATOM 683 N N . LEU A 1 86 ? -5.523 9.390 1.810 1.00 90.00 86 LEU A N 1
ATOM 684 C CA . LEU A 1 86 ? -5.646 10.602 2.619 1.00 90.00 86 LEU A CA 1
ATOM 685 C C . LEU A 1 86 ? -6.148 11.782 1.766 1.00 90.00 86 LEU A C 1
ATOM 687 O O . LEU A 1 86 ? -5.652 11.997 0.658 1.00 90.00 86 LEU A O 1
ATOM 691 N N . PRO A 1 87 ? -7.079 12.609 2.280 1.00 81.25 87 PRO A N 1
ATOM 692 C CA . PRO A 1 87 ? -7.574 13.780 1.563 1.00 81.25 87 PRO A CA 1
ATOM 693 C C . PRO A 1 87 ? -6.451 14.769 1.215 1.00 81.25 87 PRO A C 1
ATOM 695 O O . PRO A 1 87 ? -5.960 15.505 2.077 1.00 81.25 87 PRO A O 1
ATOM 698 N N . SER A 1 88 ? -6.099 14.845 -0.070 1.00 71.94 88 SER A N 1
ATOM 699 C CA . SER A 1 88 ? -5.016 15.695 -0.586 1.00 71.94 88 SER A CA 1
ATOM 700 C C . SER A 1 88 ? -5.261 17.195 -0.382 1.00 71.94 88 SER A C 1
ATOM 702 O O . SER A 1 88 ? -4.322 17.954 -0.173 1.00 71.94 88 SER A O 1
ATOM 704 N N . GLN A 1 89 ? -6.524 17.630 -0.389 1.00 68.25 89 GLN A N 1
ATOM 705 C CA . GLN A 1 89 ? -6.897 19.049 -0.306 1.00 68.25 89 GLN A CA 1
ATOM 706 C C . GLN A 1 89 ? -7.011 19.592 1.126 1.00 68.25 89 GLN A C 1
ATOM 708 O O . GLN A 1 89 ? -7.058 20.805 1.313 1.00 68.25 89 GLN A O 1
ATOM 713 N N . LYS A 1 90 ? -7.112 18.720 2.138 1.00 68.44 90 LYS A N 1
ATOM 714 C CA . LYS A 1 90 ? -7.441 19.121 3.521 1.00 68.44 90 LYS A CA 1
ATOM 715 C C . LYS A 1 90 ? -6.366 18.768 4.548 1.00 68.44 90 LYS A C 1
ATOM 717 O O . LYS A 1 90 ? -6.578 19.024 5.727 1.00 68.44 90 LYS A O 1
ATOM 722 N N . GLY A 1 91 ? -5.240 18.190 4.119 1.00 76.44 91 GLY A N 1
ATOM 723 C CA . GLY A 1 91 ? -4.173 17.774 5.032 1.00 76.44 91 GLY A CA 1
ATOM 724 C C . GLY A 1 91 ? -4.653 16.717 6.025 1.00 76.44 91 GLY A C 1
ATOM 725 O O . GLY A 1 91 ? -4.472 16.874 7.228 1.00 76.44 91 GLY A O 1
ATOM 726 N N . GLY A 1 92 ? -5.335 15.677 5.532 1.00 82.00 92 GLY A N 1
ATOM 727 C CA . GLY A 1 92 ? -5.801 14.591 6.392 1.00 82.00 92 GLY A CA 1
ATOM 728 C C . GLY A 1 92 ? -4.636 13.892 7.095 1.00 82.00 92 GLY A C 1
ATOM 729 O O . GLY A 1 92 ? -3.590 13.666 6.492 1.00 82.00 92 GLY A O 1
ATOM 730 N N . ILE A 1 93 ? -4.837 13.542 8.363 1.00 85.69 93 ILE A N 1
ATOM 731 C CA . ILE A 1 93 ? -3.877 12.791 9.174 1.00 85.69 93 ILE A CA 1
ATOM 732 C C . ILE A 1 93 ? -4.490 11.422 9.466 1.00 85.69 93 ILE A C 1
ATOM 734 O O . ILE A 1 93 ? -5.689 11.322 9.735 1.00 85.69 93 ILE A O 1
ATOM 738 N N . LEU A 1 94 ? -3.671 10.373 9.410 1.00 87.69 94 LEU A N 1
ATOM 739 C CA . LEU A 1 94 ? -4.049 9.045 9.874 1.00 87.69 94 LEU A CA 1
ATOM 740 C C . LEU A 1 94 ? -3.792 8.957 11.383 1.00 87.69 94 LEU A C 1
ATOM 742 O O . LEU A 1 94 ? -2.657 9.107 11.820 1.00 87.69 94 LEU A O 1
ATOM 746 N N . THR A 1 95 ? -4.836 8.698 12.167 1.00 89.19 95 THR A N 1
ATOM 747 C CA . THR A 1 95 ? -4.707 8.328 13.583 1.00 89.19 95 THR A CA 1
ATOM 748 C C . THR A 1 95 ? -5.020 6.848 13.715 1.00 89.19 95 THR A C 1
ATOM 750 O O . THR A 1 95 ? -6.074 6.398 13.259 1.00 89.19 95 THR A O 1
ATOM 753 N N . LEU A 1 96 ? -4.111 6.081 14.315 1.00 89.69 96 LEU A N 1
ATOM 754 C CA . LEU A 1 96 ? -4.271 4.637 14.410 1.00 89.69 96 LEU A CA 1
ATOM 755 C C . LEU A 1 96 ? -5.313 4.251 15.464 1.00 89.69 96 LEU A C 1
ATOM 757 O O . LEU A 1 96 ? -5.514 4.935 16.469 1.00 89.69 96 LEU A O 1
ATOM 761 N N . GLY A 1 97 ? -5.967 3.106 15.260 1.00 90.44 97 GLY A N 1
ATOM 762 C CA . GLY A 1 97 ? -6.997 2.618 16.179 1.00 90.44 97 GLY A CA 1
ATOM 763 C C . GLY A 1 97 ? -6.476 2.397 17.601 1.00 90.44 97 GLY A C 1
ATOM 764 O O . GLY A 1 97 ? -7.166 2.724 18.561 1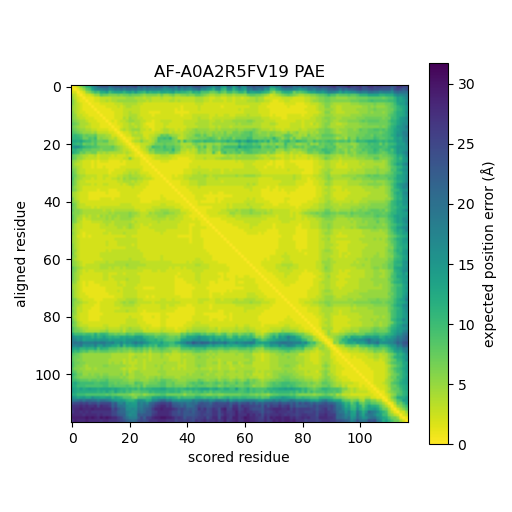.00 90.44 97 GLY A O 1
ATOM 765 N N . ASN A 1 98 ? -5.241 1.914 17.754 1.00 89.81 98 ASN A N 1
ATOM 766 C CA . ASN A 1 98 ? -4.606 1.745 19.063 1.00 89.81 98 ASN A CA 1
ATOM 767 C C . ASN A 1 98 ? -4.385 3.085 19.785 1.00 89.81 98 ASN A C 1
ATOM 769 O O . ASN A 1 98 ? -4.588 3.142 20.993 1.00 89.81 98 ASN A O 1
ATOM 773 N N . GLU A 1 99 ? -4.051 4.168 19.076 1.00 89.62 99 GLU A N 1
ATOM 774 C CA . GLU A 1 99 ? -3.935 5.506 19.680 1.00 89.62 99 GLU A CA 1
ATOM 775 C C . GLU A 1 99 ? -5.289 6.020 20.182 1.00 89.62 99 GLU A C 1
ATOM 777 O O . GLU A 1 99 ? -5.382 6.624 21.252 1.00 89.62 99 GLU A O 1
ATOM 782 N N . ILE A 1 100 ? -6.361 5.756 19.429 1.00 91.56 100 ILE A N 1
ATOM 783 C CA . ILE A 1 100 ? -7.725 6.107 19.836 1.00 91.56 100 ILE A CA 1
ATOM 784 C C . ILE A 1 100 ? -8.122 5.299 21.077 1.00 91.56 100 ILE A C 1
ATOM 786 O O . ILE A 1 100 ? -8.602 5.865 22.060 1.00 91.56 100 ILE A O 1
ATOM 790 N N . LEU A 1 101 ? -7.896 3.983 21.057 1.00 92.12 101 LEU A 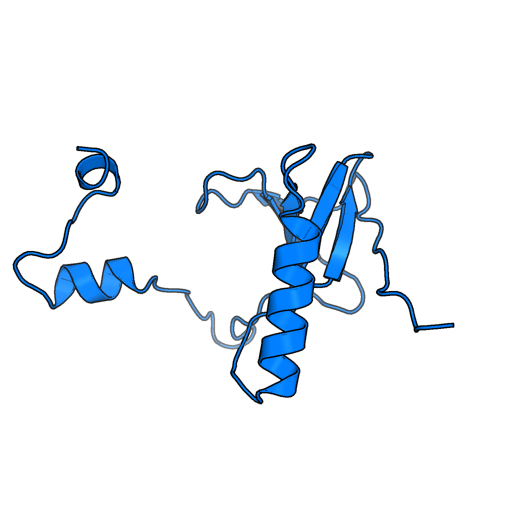N 1
ATOM 791 C CA . LEU A 1 101 ? -8.260 3.087 22.153 1.00 92.12 101 LEU A CA 1
ATOM 792 C C . LEU A 1 101 ? -7.477 3.392 23.434 1.00 92.12 101 LEU A C 1
ATOM 794 O O . LEU A 1 101 ? -8.088 3.447 24.501 1.00 92.12 101 LEU A O 1
ATOM 798 N N . ALA A 1 102 ? -6.179 3.692 23.329 1.00 91.00 102 ALA A N 1
ATOM 799 C CA . ALA A 1 102 ? -5.330 4.081 24.457 1.00 91.00 102 ALA A CA 1
ATOM 800 C C . ALA A 1 102 ? -5.861 5.301 25.226 1.00 91.00 102 ALA A C 1
ATOM 802 O O . ALA A 1 102 ? -5.620 5.436 26.425 1.00 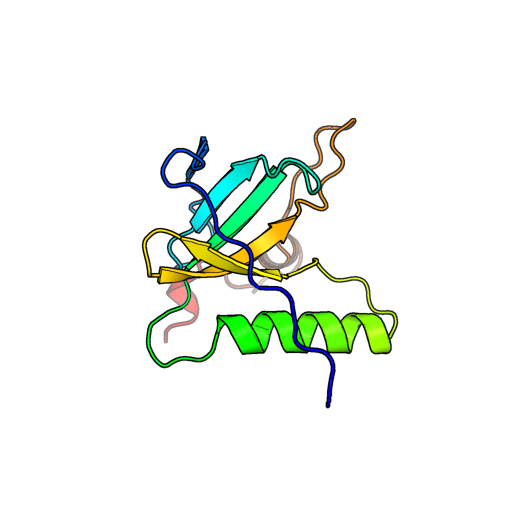91.00 102 ALA A O 1
ATOM 803 N N . ARG A 1 103 ? -6.609 6.184 24.552 1.00 89.00 103 ARG A N 1
ATOM 804 C CA . ARG A 1 103 ? -7.197 7.388 25.156 1.00 89.00 103 ARG A CA 1
ATOM 805 C C . ARG A 1 103 ? -8.547 7.152 25.827 1.00 89.00 103 ARG A C 1
ATOM 807 O O . ARG A 1 103 ? -8.934 7.956 26.671 1.00 89.00 103 ARG A O 1
ATOM 814 N N . ILE A 1 104 ? -9.286 6.119 25.422 1.00 91.94 104 ILE A N 1
ATOM 815 C CA . ILE A 1 104 ? -10.690 5.919 25.823 1.00 91.94 104 ILE A CA 1
ATOM 816 C C . ILE A 1 104 ? -10.831 4.745 26.799 1.00 91.94 104 ILE A C 1
ATOM 818 O O . ILE A 1 104 ? -11.685 4.772 27.683 1.00 91.94 104 ILE A O 1
ATOM 822 N N . VAL A 1 105 ? -9.995 3.716 26.665 1.00 93.62 105 VAL A N 1
ATOM 823 C CA . VAL A 1 105 ? -10.077 2.489 27.460 1.00 93.62 105 VAL A CA 1
ATOM 824 C C . VAL A 1 105 ? -8.998 2.516 28.542 1.00 93.62 105 VAL A C 1
ATOM 826 O O . VAL A 1 105 ? -7.810 2.425 28.252 1.00 93.62 105 VAL A O 1
ATOM 829 N N . SER A 1 106 ? -9.421 2.611 29.808 1.00 88.12 106 SER A N 1
ATOM 830 C CA . SER A 1 106 ? -8.541 2.872 30.962 1.00 88.12 106 SER A CA 1
ATOM 831 C C . SER A 1 106 ? -7.397 1.869 31.157 1.00 88.12 106 SER A C 1
ATOM 833 O O . SER A 1 106 ? -6.369 2.238 31.709 1.00 88.12 106 SER A O 1
ATOM 835 N N . ASN A 1 107 ? -7.563 0.625 30.694 1.00 89.44 107 ASN A N 1
ATOM 836 C CA . ASN A 1 107 ? -6.567 -0.447 30.816 1.00 89.44 107 ASN A CA 1
ATOM 837 C C . ASN A 1 107 ? -5.999 -0.882 29.453 1.00 89.44 107 ASN A C 1
ATOM 839 O O . ASN A 1 107 ? -5.538 -2.013 29.310 1.00 89.44 107 ASN A O 1
ATOM 843 N N . TYR A 1 108 ? -6.101 -0.040 28.423 1.00 89.00 108 TYR A N 1
ATOM 844 C CA . TYR A 1 108 ? -5.547 -0.370 27.114 1.00 89.00 108 TYR A CA 1
ATOM 845 C C . TYR A 1 108 ? -4.013 -0.268 27.135 1.00 89.00 108 TYR A C 1
ATOM 847 O O . TYR A 1 108 ? -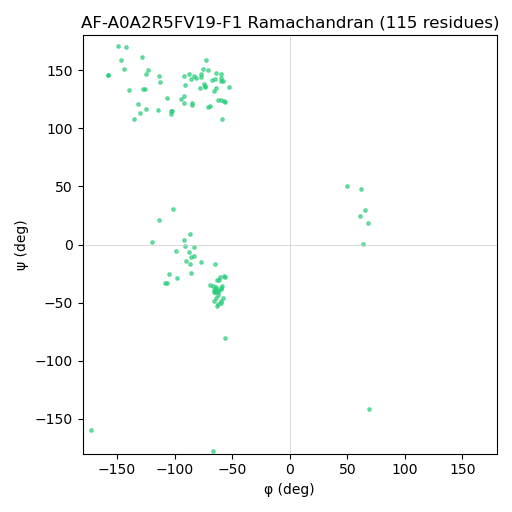3.495 0.706 27.689 1.00 89.00 108 TYR A O 1
ATOM 855 N N . PRO A 1 109 ? -3.278 -1.226 26.538 1.00 85.06 109 PRO A N 1
ATOM 856 C CA . PRO A 1 109 ? -1.820 -1.174 26.485 1.00 85.06 109 PRO A CA 1
ATOM 857 C C . PRO A 1 109 ? -1.333 0.117 25.820 1.00 85.06 109 PRO A C 1
ATOM 859 O O . PRO A 1 109 ? -1.717 0.425 24.692 1.00 85.06 109 PRO A O 1
ATOM 862 N N . GLN A 1 110 ? -0.497 0.879 26.526 1.00 72.81 110 GLN A N 1
ATOM 863 C CA . GLN A 1 110 ? 0.029 2.158 26.032 1.00 72.81 110 GLN A CA 1
ATOM 864 C C . GLN A 1 110 ? 1.342 1.999 25.255 1.00 72.81 110 GLN A C 1
ATOM 866 O O . GLN A 1 110 ? 1.728 2.906 24.524 1.00 72.81 110 GLN A O 1
ATOM 871 N N . ASP A 1 111 ? 1.988 0.836 25.366 1.00 66.50 111 ASP A N 1
ATOM 872 C CA . ASP A 1 111 ? 3.250 0.518 24.706 1.00 66.50 111 ASP A CA 1
ATOM 873 C C . ASP A 1 111 ? 3.140 -0.794 23.920 1.00 66.50 111 ASP A C 1
ATOM 875 O O . ASP A 1 111 ? 2.685 -1.818 24.433 1.00 66.50 111 ASP A O 1
ATOM 879 N N . SER A 1 112 ? 3.624 -0.801 22.676 1.00 56.31 112 SER A N 1
ATOM 880 C CA . SER A 1 112 ? 3.651 -2.006 21.828 1.00 56.31 112 SER A CA 1
ATOM 881 C C . SER A 1 112 ? 4.572 -3.110 22.372 1.00 56.31 112 SER A C 1
ATOM 883 O O . SER A 1 112 ? 4.436 -4.269 21.986 1.00 56.31 112 SER A O 1
ATOM 885 N N . LYS A 1 113 ? 5.475 -2.772 23.304 1.00 49.84 113 LYS A N 1
ATOM 886 C CA . LYS A 1 113 ? 6.350 -3.718 24.020 1.00 49.84 113 LYS A CA 1
ATOM 887 C C . LYS A 1 113 ? 5.646 -4.506 25.127 1.00 49.84 113 LYS A C 1
ATOM 889 O O . LYS A 1 113 ? 6.198 -5.499 25.591 1.00 49.84 113 LYS A O 1
ATOM 894 N N . ASP A 1 114 ? 4.459 -4.087 25.558 1.00 45.41 114 ASP A N 1
ATOM 895 C CA . ASP A 1 114 ? 3.737 -4.751 26.654 1.00 45.41 114 ASP A CA 1
ATOM 896 C C . ASP A 1 114 ? 2.925 -5.972 26.180 1.00 45.41 114 ASP A C 1
ATOM 898 O O . ASP A 1 114 ? 2.452 -6.767 26.985 1.00 45.41 114 ASP A O 1
ATOM 902 N N . LEU A 1 115 ? 2.801 -6.161 24.860 1.00 48.53 115 LEU A N 1
ATOM 903 C CA . LEU A 1 115 ? 2.086 -7.282 24.233 1.00 48.53 115 LEU A CA 1
ATOM 904 C C . LEU A 1 115 ? 2.978 -8.503 23.947 1.00 48.53 115 LEU A C 1
ATOM 906 O O . LEU A 1 115 ? 2.493 -9.505 23.429 1.00 48.53 115 LEU A O 1
ATOM 910 N N . SER A 1 116 ? 4.275 -8.431 24.260 1.00 42.59 116 SER A N 1
ATOM 911 C CA . SER A 1 116 ? 5.243 -9.517 24.044 1.00 42.59 116 SER A CA 1
ATOM 912 C C . SER A 1 116 ? 5.580 -10.302 25.320 1.00 42.59 116 SER A C 1
ATOM 914 O O . SER A 1 116 ? 6.715 -10.761 25.465 1.00 42.59 116 SER A O 1
ATOM 916 N N . ARG A 1 117 ? 4.641 -10.420 26.265 1.00 37.25 117 ARG A N 1
ATOM 917 C CA . ARG A 1 117 ? 4.783 -11.255 27.468 1.00 37.25 117 ARG A CA 1
ATOM 918 C C . ARG A 1 117 ? 3.791 -12.404 27.482 1.00 37.25 117 ARG A C 1
ATOM 920 O O . ARG A 1 117 ? 2.617 -12.161 27.139 1.00 37.25 117 ARG A O 1
#

Solvent-accessible surface area (backbone atoms only — not comparable to full-atom values): 7239 Å² total; per-residue (Å²): 129,84,86,75,82,69,74,43,79,49,60,90,84,43,72,72,41,82,50,80,80,68,96,54,64,35,32,31,28,72,43,94,88,66,37,54,25,37,40,38,54,39,60,88,96,66,57,55,37,60,51,51,36,52,52,36,55,52,30,56,78,69,72,44,95,74,68,59,55,42,44,23,36,42,90,93,39,51,17,27,35,27,49,63,85,58,51,83,90,73,73,56,78,92,77,57,69,64,65,56,41,42,75,74,38,96,83,44,77,86,50,86,76,72,76,78,116

Radius of gyration: 16.44 Å; Cα contacts (8 Å, |Δi|>4): 160; chains: 1; bounding box: 33×37×50 Å

Sequence (117 aa):
MPEQFPLIEVPLDAPEADEDLGTKEKFWFRHQDLGRCLFKKARPNTGEDWAEKIAAELCELLGLPHADYELAVYNDDNGIISPSFLPSQKGGILTLGNEILARIVSNYPQDSKDLSR

Mean predicted aligned error: 5.96 Å